Protein AF-A0A5C4LKJ5-F1 (afdb_monomer)

Radius of gyration: 19.49 Å; Cα contacts (8 Å, |Δi|>4): 123; chains: 1; bounding box: 43×29×54 Å

Foldseek 3Di:
DDDQADDPVQGAQCDDLQFGDDPRHGDPPHGDFDCNHRNPDDDPVVRVVRVVSRVVVVVVCVVVDDDDPDDPVVVQVVCCVPPNHDQDPQLVVQQLVQQCVCCVVVVGNGHHDPDPVVSVVSSPDDD

Solvent-accessible surface area (backbone atoms only — not comparable to full-atom values): 7403 Å² total; per-residue (Å²): 130,85,78,79,48,64,32,79,89,72,58,20,42,29,56,60,80,26,36,24,30,52,97,91,38,72,43,86,96,41,71,35,44,42,41,48,45,70,18,97,67,81,51,73,69,54,34,50,55,42,38,52,50,26,49,52,47,52,58,63,48,53,80,74,51,76,82,81,92,74,58,69,64,64,49,51,53,51,41,31,76,75,75,44,76,79,79,51,72,70,28,49,50,39,32,52,51,53,21,30,56,62,6,52,88,72,78,37,87,49,38,80,70,89,44,69,69,59,40,53,47,44,34,64,57,80,131

Organism: NCBI:txid2583531

Sequence (127 aa):
MAEVPYDAEAGVHANVGGRVQSEGRPVPRLYACGWSKRGPRGTIGTNRACGVETAAAVLADLATLPAPSGDAEALLNRLALTRGQPLDYAAWRRIDAAERSRGQAAGKPREKFVKIGEMLAAAREAA

Secondary structure (DSSP, 8-state):
-PPPPEETTTTEE-EETTEEEETTEEEEEEE--HHHHH-S-S-HHHHHHHHHHHHHHHHHHHTTSPPP---HHHHHHHHHHHH-PPP-HHHHHHHHHHHHHHHHTTT-S-----SHHHHHHHTT---

Mean predicted aligned error: 4.6 Å

pLDDT: mean 93.76, std 7.66, range [47.34, 98.38]

Structure (mmCIF, N/CA/C/O backbone):
data_AF-A0A5C4LKJ5-F1
#
_entry.id   AF-A0A5C4LKJ5-F1
#
loop_
_atom_site.group_PDB
_atom_site.id
_atom_site.type_symbol
_atom_site.label_atom_id
_atom_site.label_alt_id
_atom_site.label_comp_id
_atom_site.label_asym_id
_atom_site.label_entity_id
_atom_site.label_seq_id
_atom_site.pdbx_PDB_ins_code
_atom_site.Cartn_x
_atom_site.Cartn_y
_atom_site.Cartn_z
_atom_site.occupancy
_atom_site.B_iso_or_equiv
_atom_site.auth_seq_id
_atom_site.auth_comp_id
_atom_site.auth_asym_id
_atom_site.auth_atom_id
_atom_site.pdbx_PDB_model_num
ATOM 1 N N . MET A 1 1 ? -2.984 -20.609 -10.340 1.00 47.34 1 MET A N 1
ATOM 2 C CA . MET A 1 1 ? -2.495 -19.219 -10.463 1.00 47.34 1 MET A CA 1
ATOM 3 C C . MET A 1 1 ? -0.989 -19.293 -10.317 1.00 47.34 1 MET A C 1
ATOM 5 O O . MET A 1 1 ? -0.560 -19.955 -9.381 1.00 47.34 1 MET A O 1
ATOM 9 N N . ALA A 1 2 ? -0.213 -18.751 -11.257 1.00 67.94 2 ALA A N 1
ATOM 10 C CA . ALA A 1 2 ? 1.242 -18.729 -11.115 1.00 67.94 2 ALA A CA 1
ATOM 11 C C . ALA A 1 2 ? 1.626 -17.866 -9.902 1.00 67.94 2 ALA A C 1
ATOM 13 O O . ALA A 1 2 ? 0.945 -16.880 -9.609 1.00 67.94 2 ALA A O 1
ATOM 14 N N . GLU A 1 3 ? 2.664 -18.272 -9.179 1.00 85.56 3 GLU A N 1
ATOM 15 C CA . GLU A 1 3 ? 3.193 -17.523 -8.041 1.00 85.56 3 GLU A CA 1
ATOM 16 C C . GLU A 1 3 ? 3.785 -16.185 -8.507 1.00 85.56 3 GLU A C 1
ATOM 18 O O . GLU A 1 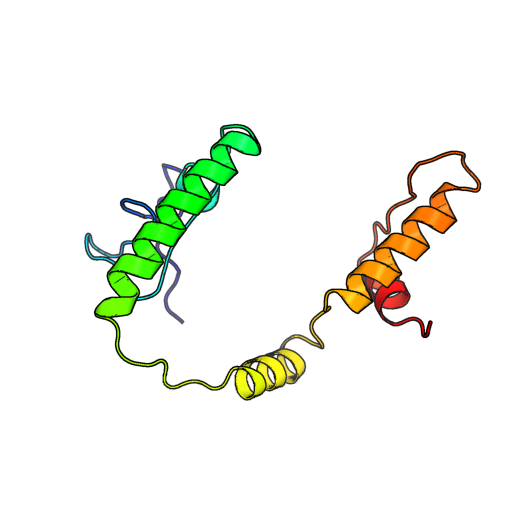3 ? 4.301 -16.074 -9.621 1.00 85.56 3 GLU A O 1
ATOM 23 N N . VAL A 1 4 ? 3.687 -15.148 -7.670 1.00 94.75 4 VAL A N 1
ATOM 24 C CA . VAL A 1 4 ? 4.331 -13.859 -7.953 1.00 94.75 4 VAL A CA 1
ATOM 25 C C . VAL A 1 4 ? 5.842 -14.041 -7.787 1.00 94.75 4 VAL A C 1
ATOM 27 O O . VAL A 1 4 ? 6.258 -14.414 -6.690 1.00 94.75 4 VAL A O 1
ATOM 30 N N . PRO A 1 5 ? 6.670 -13.753 -8.811 1.00 96.25 5 PRO A N 1
ATOM 31 C CA . PRO A 1 5 ? 8.112 -13.946 -8.721 1.00 96.25 5 PRO A CA 1
ATOM 32 C C . PRO A 1 5 ? 8.733 -13.279 -7.490 1.00 96.25 5 PRO A C 1
ATOM 34 O O . PRO A 1 5 ? 8.496 -12.099 -7.202 1.00 96.25 5 PRO A O 1
ATOM 37 N N . TYR A 1 6 ? 9.542 -14.042 -6.762 1.00 96.06 6 TYR A N 1
ATOM 38 C CA . TYR A 1 6 ? 10.114 -13.638 -5.485 1.00 96.06 6 TYR A CA 1
ATOM 39 C C . TYR A 1 6 ? 11.599 -13.983 -5.431 1.00 96.06 6 TYR A C 1
ATOM 41 O O . TYR A 1 6 ? 11.999 -15.099 -5.755 1.00 96.06 6 TYR A O 1
ATOM 49 N N . ASP A 1 7 ? 12.406 -13.010 -5.026 1.00 95.75 7 ASP A N 1
ATOM 50 C CA . ASP A 1 7 ? 13.816 -13.191 -4.715 1.00 95.75 7 ASP A CA 1
ATOM 51 C C . ASP A 1 7 ? 13.925 -13.499 -3.218 1.00 95.75 7 ASP A C 1
ATOM 53 O O . ASP A 1 7 ? 13.800 -12.613 -2.365 1.00 95.75 7 ASP A O 1
ATOM 57 N N . ALA A 1 8 ? 14.094 -14.783 -2.902 1.00 95.38 8 ALA A N 1
ATOM 58 C CA . ALA A 1 8 ? 14.142 -15.258 -1.525 1.00 95.38 8 ALA A CA 1
ATOM 59 C C . ALA A 1 8 ? 15.398 -14.798 -0.774 1.00 95.38 8 ALA A C 1
ATOM 61 O O . ALA A 1 8 ? 15.337 -14.628 0.443 1.00 95.38 8 ALA A O 1
ATOM 62 N N . GLU A 1 9 ? 16.507 -14.572 -1.481 1.00 95.75 9 GLU A N 1
ATOM 63 C CA . GLU A 1 9 ? 17.757 -14.101 -0.884 1.00 95.75 9 GLU A CA 1
ATOM 64 C C . GLU A 1 9 ? 17.642 -12.623 -0.497 1.00 95.75 9 GLU A C 1
ATOM 66 O O . GLU A 1 9 ? 17.972 -12.234 0.624 1.00 95.75 9 GLU A O 1
ATOM 71 N N . ALA A 1 10 ? 17.100 -11.800 -1.397 1.00 94.44 10 ALA A N 1
ATOM 72 C CA . ALA A 1 10 ? 16.905 -10.376 -1.147 1.00 94.44 10 ALA A CA 1
ATOM 73 C C . AL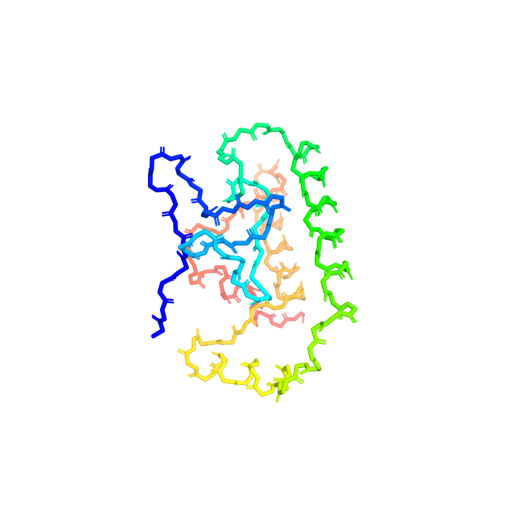A A 1 10 ? 15.654 -10.061 -0.300 1.00 94.44 10 ALA A C 1
ATOM 75 O O . ALA A 1 10 ? 15.544 -8.963 0.256 1.00 94.44 10 ALA A O 1
ATOM 76 N N . GLY A 1 11 ? 14.707 -10.997 -0.188 1.00 97.00 11 GLY A N 1
ATOM 77 C CA . GLY A 1 11 ? 13.468 -10.828 0.575 1.00 97.00 11 GLY A CA 1
ATOM 78 C C . GLY A 1 11 ? 12.483 -9.845 -0.069 1.00 97.00 11 GLY A C 1
ATOM 79 O O . GLY A 1 11 ? 11.827 -9.069 0.632 1.00 97.00 11 GLY A O 1
ATOM 80 N N . VAL A 1 12 ? 12.425 -9.821 -1.404 1.00 97.69 12 VAL A N 1
ATOM 81 C CA . VAL A 1 12 ? 11.625 -8.873 -2.202 1.00 97.69 12 VAL A CA 1
ATOM 82 C C . VAL A 1 12 ? 10.971 -9.567 -3.391 1.00 97.69 12 VAL A C 1
ATOM 84 O O . VAL A 1 12 ? 11.424 -10.618 -3.836 1.00 97.69 12 VAL A O 1
ATOM 87 N N . HIS A 1 13 ? 9.931 -8.965 -3.974 1.00 97.56 13 HIS A N 1
ATOM 88 C CA . HIS A 1 13 ? 9.482 -9.417 -5.293 1.00 97.56 13 HIS A CA 1
ATOM 89 C C . HIS A 1 13 ? 10.557 -9.100 -6.329 1.00 97.56 13 HIS A C 1
ATOM 91 O O . HIS A 1 13 ? 11.034 -7.962 -6.399 1.00 97.56 13 HIS A O 1
ATOM 97 N N . ALA A 1 14 ? 10.928 -10.100 -7.131 1.00 97.25 14 ALA A N 1
ATOM 98 C CA . ALA A 1 14 ? 11.958 -9.958 -8.152 1.00 97.25 14 ALA A CA 1
ATOM 99 C C . ALA A 1 14 ? 11.533 -8.852 -9.124 1.00 97.25 14 ALA A C 1
ATOM 101 O O . ALA A 1 14 ? 10.481 -8.953 -9.753 1.00 97.25 14 ALA A O 1
ATOM 102 N N . ASN A 1 15 ? 12.289 -7.754 -9.200 1.00 97.81 15 ASN A N 1
ATOM 103 C CA . ASN A 1 15 ? 11.877 -6.578 -9.961 1.00 97.81 15 ASN A CA 1
ATOM 104 C C . ASN A 1 15 ? 13.065 -5.766 -10.495 1.00 97.81 15 ASN A C 1
ATOM 106 O O . ASN A 1 15 ? 14.148 -5.778 -9.918 1.00 97.81 15 ASN A O 1
ATOM 110 N N . VAL A 1 16 ? 12.826 -5.002 -11.563 1.00 97.56 16 VAL A N 1
ATOM 111 C CA . VAL A 1 16 ? 13.753 -3.984 -12.089 1.00 97.56 16 VAL A CA 1
ATOM 112 C C . VAL A 1 16 ? 12.988 -2.677 -12.249 1.00 97.56 16 VAL A C 1
ATOM 114 O O . VAL A 1 16 ? 11.982 -2.620 -12.957 1.00 97.56 16 VAL A O 1
ATOM 117 N N . GLY A 1 17 ? 13.426 -1.621 -11.557 1.00 96.00 17 GLY A N 1
ATOM 118 C CA . GLY A 1 17 ? 12.735 -0.324 -11.577 1.00 96.00 17 GLY A CA 1
ATOM 119 C C . GLY A 1 17 ? 11.277 -0.398 -11.098 1.00 96.00 17 GLY A C 1
ATOM 120 O O . GLY A 1 17 ? 10.461 0.434 -11.475 1.00 96.00 17 GLY A O 1
ATOM 121 N N . GLY A 1 18 ? 10.925 -1.409 -10.293 1.00 97.62 18 GLY A N 1
ATOM 122 C CA . GLY A 1 18 ? 9.558 -1.654 -9.830 1.00 97.62 18 GLY A CA 1
ATOM 123 C C . GLY A 1 18 ? 8.708 -2.527 -10.757 1.00 97.62 18 GLY A C 1
ATOM 124 O 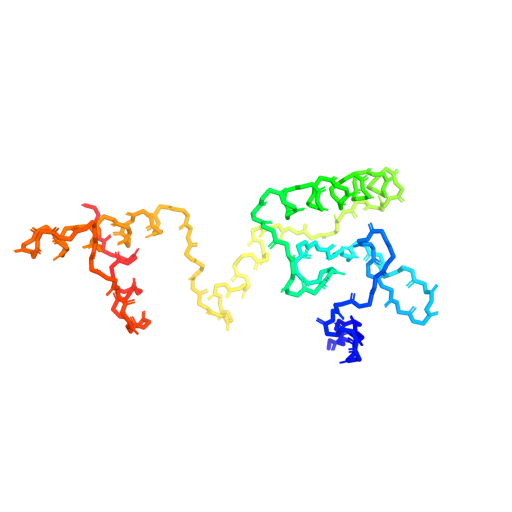O . GLY A 1 18 ? 7.627 -2.921 -10.342 1.00 97.62 18 GLY A O 1
ATOM 125 N N . ARG A 1 19 ? 9.171 -2.890 -11.962 1.00 98.00 19 ARG A N 1
ATOM 126 C CA . ARG A 1 19 ? 8.505 -3.889 -12.821 1.00 98.00 19 ARG A CA 1
ATOM 127 C C . ARG A 1 19 ? 8.873 -5.286 -12.347 1.00 98.00 19 ARG A C 1
ATOM 129 O O . ARG A 1 19 ? 10.064 -5.601 -12.328 1.00 98.00 19 ARG A O 1
ATOM 136 N N . VAL A 1 20 ? 7.892 -6.102 -11.966 1.00 98.12 20 VAL A N 1
ATOM 137 C CA . VAL A 1 20 ? 8.152 -7.480 -11.521 1.00 98.12 20 VAL A CA 1
ATOM 138 C C . VAL A 1 20 ? 8.698 -8.299 -12.688 1.00 98.12 20 VAL A C 1
ATOM 140 O O . VAL A 1 20 ? 8.263 -8.128 -13.822 1.00 98.12 20 VAL A O 1
ATOM 143 N N . GLN A 1 21 ? 9.676 -9.157 -12.418 1.00 96.69 21 GLN A N 1
ATOM 144 C CA . GLN A 1 21 ? 10.417 -9.936 -13.405 1.00 96.69 21 GLN A CA 1
ATOM 145 C C . GLN A 1 21 ? 10.169 -11.427 -13.200 1.00 96.69 21 GLN A C 1
ATOM 147 O O . GLN A 1 21 ? 10.185 -11.906 -12.072 1.00 96.69 21 GLN A O 1
ATOM 152 N N . SER A 1 22 ? 10.020 -12.169 -14.289 1.00 95.38 22 SER A N 1
ATOM 153 C CA . SER A 1 22 ? 10.070 -13.629 -14.312 1.00 95.38 22 SER A CA 1
ATOM 154 C C . SER A 1 22 ? 11.054 -14.039 -15.401 1.00 95.38 22 SER A C 1
ATOM 156 O O . SER A 1 22 ? 10.965 -13.534 -16.518 1.00 95.38 22 SER A O 1
ATOM 158 N N . GLU A 1 23 ? 12.039 -14.876 -15.062 1.00 91.75 23 GLU A N 1
ATOM 159 C CA . GLU A 1 23 ? 13.055 -15.360 -16.015 1.00 91.75 23 GLU A CA 1
ATOM 160 C C . GLU A 1 23 ? 13.750 -14.223 -16.801 1.00 91.75 23 GLU A C 1
ATOM 162 O O . GLU A 1 23 ? 13.988 -14.308 -18.004 1.00 91.75 23 GLU A O 1
ATOM 167 N N . GLY A 1 24 ? 14.040 -13.108 -16.118 1.00 91.06 24 GLY A N 1
ATOM 168 C CA . GLY A 1 24 ? 14.697 -11.936 -16.711 1.00 91.06 24 GLY A CA 1
ATOM 169 C C . GLY A 1 24 ? 13.817 -11.091 -17.641 1.00 91.06 24 GLY A C 1
ATOM 170 O O . GLY A 1 24 ? 14.340 -10.215 -18.331 1.00 91.06 24 GLY A O 1
ATOM 171 N N . ARG A 1 25 ? 12.500 -11.335 -17.684 1.00 94.81 25 ARG A N 1
ATOM 172 C CA . ARG A 1 25 ? 11.536 -10.537 -18.454 1.00 94.81 25 ARG A CA 1
ATOM 173 C C . ARG A 1 25 ? 10.475 -9.899 -17.555 1.00 94.81 25 ARG A C 1
ATOM 175 O O . ARG A 1 25 ? 9.997 -10.555 -16.627 1.00 94.81 25 ARG A O 1
ATOM 182 N N . PRO A 1 26 ? 10.038 -8.656 -17.840 1.00 94.62 26 PRO A N 1
ATOM 183 C CA . PRO A 1 26 ? 8.936 -8.045 -17.111 1.00 94.62 26 PRO A CA 1
ATOM 184 C C . PRO A 1 26 ? 7.658 -8.880 -17.229 1.00 94.62 26 PRO A C 1
ATOM 186 O O . PRO A 1 26 ? 7.244 -9.232 -18.333 1.00 94.62 26 PRO A O 1
ATOM 189 N N . VAL A 1 27 ? 7.002 -9.141 -16.101 1.00 95.00 27 VAL A N 1
ATOM 190 C CA . VAL A 1 27 ? 5.632 -9.654 -16.065 1.00 95.00 27 VAL A CA 1
ATOM 191 C C . VAL A 1 27 ? 4.698 -8.478 -16.375 1.00 95.00 27 VAL A C 1
ATOM 193 O O . VAL A 1 27 ? 4.642 -7.529 -15.585 1.00 95.00 27 VAL A O 1
ATOM 196 N N . PRO A 1 28 ? 3.965 -8.486 -17.505 1.00 92.81 28 PRO A N 1
ATOM 197 C CA . PRO A 1 28 ? 3.133 -7.350 -17.885 1.00 92.81 28 PRO A CA 1
ATOM 198 C C . PRO A 1 28 ? 2.104 -7.012 -16.802 1.00 92.81 28 PRO A C 1
ATOM 200 O O . PRO A 1 28 ? 1.451 -7.904 -16.262 1.00 92.81 28 PRO A O 1
ATOM 203 N N . ARG A 1 29 ? 1.916 -5.713 -16.534 1.00 93.31 29 ARG A N 1
ATOM 204 C CA . ARG A 1 29 ? 0.952 -5.163 -15.557 1.00 93.31 29 ARG A CA 1
ATOM 205 C C . ARG A 1 29 ? 1.246 -5.465 -14.081 1.00 93.31 29 ARG A C 1
ATOM 207 O O . ARG A 1 29 ? 0.406 -5.149 -13.240 1.00 93.31 29 ARG A O 1
ATOM 214 N N . LEU A 1 30 ? 2.400 -6.045 -13.749 1.00 95.94 30 LEU A N 1
ATOM 215 C CA . LEU A 1 30 ? 2.750 -6.395 -12.375 1.00 95.94 30 LEU A CA 1
ATOM 216 C C . LEU A 1 30 ? 3.939 -5.570 -11.874 1.00 95.94 30 LEU A C 1
ATOM 218 O O . LEU A 1 30 ? 5.026 -5.585 -12.453 1.00 95.94 30 LEU A O 1
ATOM 222 N N . TYR A 1 31 ? 3.725 -4.857 -10.770 1.00 97.94 31 TYR A N 1
ATOM 223 C CA . TYR A 1 31 ? 4.684 -3.904 -10.219 1.00 97.94 31 TYR A CA 1
ATOM 224 C C . TYR A 1 31 ? 4.821 -4.070 -8.706 1.00 97.94 31 TYR A C 1
ATOM 226 O O . TYR A 1 31 ? 3.875 -4.470 -8.029 1.00 97.94 31 TYR A O 1
ATOM 234 N N . ALA A 1 32 ? 5.987 -3.716 -8.171 1.00 98.19 32 ALA A N 1
ATOM 235 C CA . ALA A 1 32 ? 6.280 -3.692 -6.744 1.00 98.19 32 ALA A CA 1
ATOM 236 C C . ALA A 1 32 ? 6.763 -2.298 -6.327 1.00 98.19 32 ALA A C 1
ATOM 238 O O . ALA A 1 32 ? 7.547 -1.666 -7.033 1.00 98.19 32 ALA A O 1
ATOM 239 N N . CYS A 1 33 ? 6.347 -1.833 -5.147 1.00 98.25 33 CYS A N 1
ATOM 240 C CA . CYS A 1 33 ? 6.830 -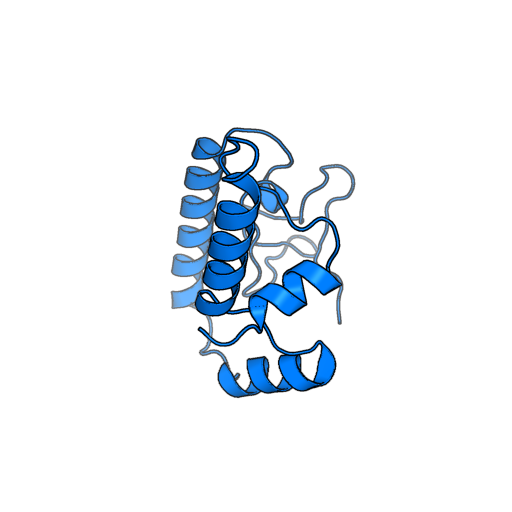0.593 -4.538 1.00 98.25 33 CYS A CA 1
ATOM 241 C C . CYS A 1 33 ? 7.111 -0.777 -3.035 1.00 98.25 33 CYS A C 1
ATOM 243 O O . CYS A 1 33 ? 6.890 -1.844 -2.457 1.00 98.25 33 CYS A O 1
ATOM 245 N N . GLY A 1 34 ? 7.642 0.262 -2.385 1.00 97.69 34 GLY A N 1
ATOM 246 C CA . GLY A 1 34 ? 7.943 0.239 -0.951 1.00 97.69 34 GLY A CA 1
ATOM 247 C C . GLY A 1 34 ? 8.936 -0.860 -0.561 1.00 97.69 34 GLY A C 1
ATOM 248 O O . GLY A 1 34 ? 9.915 -1.106 -1.270 1.00 97.69 34 GLY A O 1
ATOM 249 N N . TRP A 1 35 ? 8.690 -1.507 0.578 1.00 97.81 35 TRP A N 1
ATOM 250 C CA . TRP A 1 35 ? 9.542 -2.589 1.084 1.00 97.81 35 TRP A CA 1
ATOM 251 C C . TRP A 1 35 ? 9.436 -3.876 0.271 1.00 97.81 35 TRP A C 1
ATOM 253 O O . TRP A 1 35 ? 10.413 -4.603 0.173 1.00 97.81 35 TRP A O 1
ATOM 263 N N . SER A 1 36 ? 8.307 -4.116 -0.394 1.00 97.12 36 SER A N 1
ATOM 264 C CA . SER A 1 36 ? 8.164 -5.249 -1.311 1.00 97.12 36 SER A CA 1
ATOM 265 C C . SER A 1 36 ? 9.103 -5.146 -2.527 1.00 97.12 36 SER A C 1
ATOM 267 O O . SER A 1 36 ? 9.519 -6.165 -3.068 1.00 97.12 36 SER A O 1
ATOM 269 N N . LYS A 1 37 ? 9.490 -3.919 -2.915 1.00 97.81 37 LYS A N 1
ATOM 270 C CA . LYS A 1 37 ? 10.476 -3.637 -3.975 1.00 97.81 37 LYS A CA 1
ATOM 271 C C . LYS A 1 37 ? 11.930 -3.645 -3.485 1.00 97.81 37 LYS A C 1
ATOM 273 O O . LYS A 1 37 ? 12.812 -4.057 -4.229 1.00 97.81 37 LYS A O 1
ATOM 278 N N . ARG A 1 38 ? 12.195 -3.086 -2.294 1.00 97.06 38 ARG A N 1
ATOM 279 C CA . ARG A 1 38 ? 13.552 -2.683 -1.843 1.00 97.06 38 ARG A CA 1
ATOM 280 C C . ARG A 1 38 ? 14.001 -3.303 -0.513 1.00 97.06 38 ARG A C 1
ATOM 282 O O . ARG A 1 38 ? 15.053 -2.932 0.006 1.00 97.06 38 ARG A O 1
ATOM 289 N N . GLY A 1 39 ? 13.187 -4.174 0.068 1.00 96.81 39 GLY A N 1
ATOM 290 C CA . GLY A 1 39 ? 13.394 -4.751 1.391 1.00 96.81 39 GLY A CA 1
ATOM 291 C C . GLY A 1 39 ? 12.978 -3.806 2.528 1.00 96.81 39 GLY A C 1
ATOM 292 O O . GLY A 1 39 ? 12.642 -2.639 2.289 1.00 96.81 39 GLY A O 1
ATOM 293 N N . PRO A 1 40 ? 12.995 -4.290 3.784 1.00 96.56 40 PRO A N 1
ATOM 294 C CA . PRO A 1 40 ? 12.454 -3.596 4.955 1.00 96.56 40 PRO A CA 1
ATOM 295 C C . PRO A 1 40 ? 13.395 -2.499 5.482 1.00 96.56 40 PRO A C 1
ATOM 297 O O . PRO A 1 40 ? 13.842 -2.525 6.627 1.00 96.56 40 PRO A O 1
ATOM 300 N N . ARG A 1 41 ? 13.755 -1.536 4.627 1.00 94.56 41 ARG A N 1
ATOM 301 C CA . ARG A 1 41 ? 14.681 -0.439 4.944 1.00 94.56 41 ARG A CA 1
ATOM 302 C C . ARG A 1 41 ? 14.136 0.913 4.477 1.00 94.56 41 ARG A C 1
ATOM 304 O O . ARG A 1 41 ? 13.395 1.016 3.497 1.00 94.56 41 ARG A O 1
ATOM 311 N N . GLY A 1 42 ? 14.563 1.977 5.155 1.00 93.44 42 GLY A N 1
ATOM 312 C CA . GLY A 1 42 ? 14.175 3.359 4.858 1.00 93.44 42 GLY A CA 1
ATOM 313 C C . GLY A 1 42 ? 12.920 3.829 5.597 1.00 93.44 42 GLY A C 1
ATOM 314 O O . GLY A 1 42 ? 12.210 3.047 6.225 1.00 93.44 42 GLY A O 1
ATOM 315 N N . THR A 1 43 ? 12.670 5.136 5.530 1.00 96.69 43 THR A N 1
ATOM 316 C CA . THR A 1 43 ? 11.565 5.798 6.237 1.00 96.69 43 THR A CA 1
ATOM 317 C C . THR A 1 43 ? 10.314 5.890 5.361 1.00 96.69 43 THR A C 1
ATOM 319 O O . THR A 1 43 ? 10.329 5.560 4.171 1.00 96.69 43 THR A O 1
ATOM 322 N N . ILE A 1 44 ? 9.224 6.416 5.929 1.00 96.00 44 ILE A N 1
ATOM 323 C CA . ILE A 1 44 ? 8.002 6.756 5.184 1.00 96.00 44 ILE A CA 1
ATOM 324 C C . ILE A 1 44 ? 8.329 7.646 3.969 1.00 96.00 44 ILE A C 1
ATOM 326 O O . ILE A 1 44 ? 7.833 7.398 2.870 1.00 96.00 44 ILE A O 1
ATOM 330 N N . GLY A 1 45 ? 9.220 8.631 4.131 1.00 96.12 45 GLY A N 1
ATOM 331 C CA . GLY A 1 45 ? 9.648 9.515 3.042 1.00 96.12 45 GLY A CA 1
ATOM 332 C C . GLY A 1 45 ? 10.386 8.773 1.924 1.00 96.12 45 GLY A C 1
ATOM 333 O O . GLY A 1 45 ? 10.110 8.995 0.745 1.00 96.12 45 GLY A O 1
ATOM 334 N N . THR A 1 46 ? 11.258 7.824 2.277 1.00 95.38 46 THR A N 1
ATOM 335 C CA . THR A 1 46 ? 11.944 6.973 1.293 1.00 95.38 46 THR A CA 1
ATOM 336 C C . THR A 1 46 ? 10.950 6.111 0.507 1.00 95.38 46 THR A C 1
ATOM 338 O O . THR A 1 46 ? 11.087 5.943 -0.705 1.00 95.38 46 THR A O 1
ATOM 341 N N . ASN A 1 47 ? 9.910 5.599 1.173 1.00 96.44 47 ASN A N 1
ATOM 342 C CA . ASN A 1 47 ? 8.860 4.823 0.514 1.00 96.44 47 ASN A CA 1
ATOM 343 C C . ASN A 1 47 ? 7.989 5.677 -0.414 1.00 96.44 47 ASN A C 1
ATOM 345 O O . ASN A 1 47 ? 7.594 5.184 -1.469 1.00 96.44 47 ASN A O 1
ATOM 349 N N . ARG A 1 48 ? 7.762 6.958 -0.096 1.00 97.06 48 ARG A N 1
ATOM 350 C CA . ARG A 1 48 ? 7.084 7.891 -1.009 1.00 97.06 48 ARG A CA 1
ATOM 351 C C . ARG A 1 48 ? 7.843 8.038 -2.330 1.00 97.06 48 ARG A C 1
ATOM 353 O O . ARG A 1 48 ? 7.238 7.871 -3.382 1.00 97.06 48 ARG A O 1
ATOM 360 N N . ALA A 1 49 ? 9.151 8.295 -2.284 1.00 97.50 49 ALA A N 1
ATOM 361 C CA . ALA A 1 49 ? 9.973 8.424 -3.494 1.00 97.50 49 ALA A CA 1
ATOM 362 C C . ALA A 1 49 ? 9.973 7.133 -4.340 1.00 97.50 49 ALA A C 1
ATOM 364 O O . ALA A 1 49 ? 9.753 7.178 -5.547 1.00 97.50 49 ALA A O 1
ATOM 365 N N . CYS A 1 50 ? 10.115 5.975 -3.687 1.00 98.00 50 CYS A N 1
ATOM 366 C CA . CYS A 1 50 ? 10.001 4.655 -4.318 1.00 98.00 50 CYS A CA 1
ATOM 367 C C . CYS A 1 50 ? 8.634 4.433 -5.004 1.00 98.00 50 CYS A C 1
ATOM 369 O O . CYS A 1 50 ? 8.555 3.886 -6.108 1.00 98.00 50 CYS A O 1
ATOM 371 N N . GLY A 1 51 ? 7.548 4.865 -4.355 1.00 98.12 51 GLY A N 1
ATOM 372 C CA . GLY A 1 51 ? 6.199 4.812 -4.916 1.00 98.12 51 GLY A CA 1
ATOM 373 C C . GLY A 1 51 ? 6.055 5.672 -6.171 1.00 98.12 51 GLY A C 1
ATOM 374 O O . GLY A 1 51 ? 5.506 5.198 -7.160 1.00 98.12 51 GLY A O 1
ATOM 375 N N . VAL A 1 52 ? 6.606 6.891 -6.162 1.00 98.38 52 VAL A N 1
ATOM 376 C CA . VAL A 1 52 ? 6.601 7.796 -7.327 1.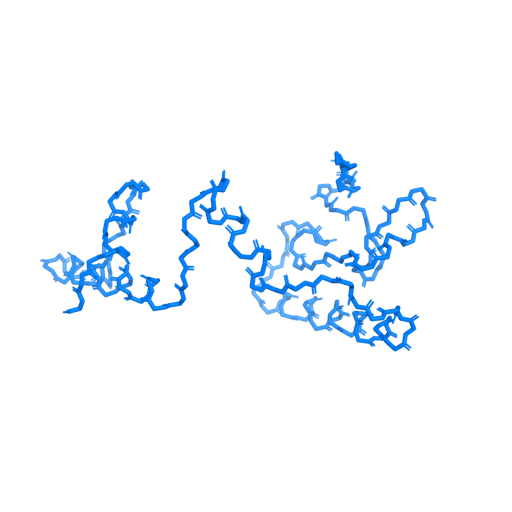00 98.38 52 VAL A CA 1
ATOM 377 C C . VAL A 1 52 ? 7.344 7.182 -8.516 1.00 98.38 52 VAL A C 1
ATOM 379 O O . VAL A 1 52 ? 6.821 7.191 -9.625 1.00 98.38 52 VAL A O 1
ATOM 382 N N . GLU A 1 53 ? 8.519 6.593 -8.293 1.00 98.19 53 GLU A N 1
ATOM 383 C CA . GLU A 1 53 ? 9.285 5.906 -9.343 1.00 98.19 53 GLU A CA 1
ATOM 384 C C . GLU A 1 53 ? 8.491 4.741 -9.961 1.00 98.19 53 GLU A C 1
ATOM 386 O O . GLU A 1 53 ? 8.420 4.596 -11.180 1.00 98.19 53 GLU A O 1
ATOM 391 N N . THR A 1 54 ? 7.836 3.936 -9.119 1.00 98.31 54 THR A N 1
ATOM 392 C CA . THR A 1 54 ? 7.016 2.806 -9.583 1.00 98.31 54 THR A CA 1
ATOM 393 C C . THR A 1 54 ? 5.790 3.294 -10.357 1.00 98.31 54 THR A C 1
ATOM 395 O O . THR A 1 54 ? 5.458 2.73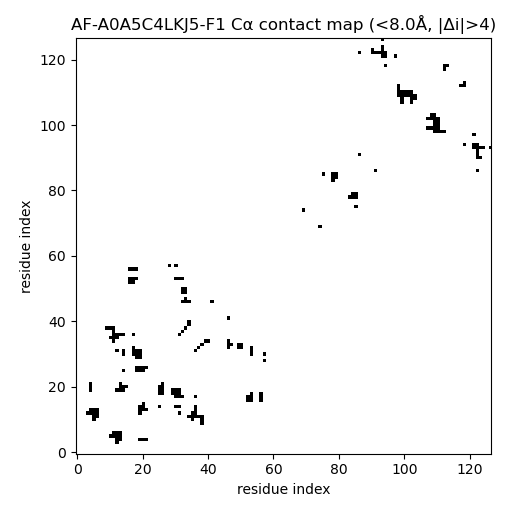5 -11.397 1.00 98.31 54 THR A O 1
ATOM 398 N N . ALA A 1 55 ? 5.139 4.368 -9.901 1.00 98.19 55 ALA A N 1
ATOM 399 C CA . ALA A 1 55 ? 4.021 4.978 -10.616 1.00 98.19 55 ALA A CA 1
ATOM 400 C C . ALA A 1 55 ? 4.448 5.520 -11.990 1.00 98.19 55 ALA A C 1
ATOM 402 O O . ALA A 1 55 ? 3.722 5.344 -12.965 1.00 98.19 55 ALA A O 1
ATOM 403 N N . ALA A 1 56 ? 5.640 6.116 -12.096 1.00 98.00 56 ALA A N 1
ATOM 404 C CA . ALA A 1 56 ? 6.188 6.549 -13.379 1.00 98.00 56 ALA A CA 1
ATOM 405 C C . ALA A 1 56 ? 6.407 5.364 -14.338 1.00 98.00 56 ALA A C 1
ATOM 407 O O . ALA A 1 56 ? 6.076 5.469 -15.517 1.00 98.00 56 ALA A O 1
ATOM 408 N N . ALA A 1 57 ? 6.890 4.220 -13.837 1.00 97.44 57 ALA A N 1
ATOM 409 C CA . ALA A 1 57 ? 7.014 2.996 -14.631 1.00 97.44 57 ALA A CA 1
ATOM 410 C C . ALA A 1 57 ? 5.650 2.475 -15.119 1.00 97.44 57 ALA A C 1
ATOM 412 O O . ALA A 1 57 ? 5.514 2.144 -16.295 1.00 97.44 57 ALA A O 1
ATOM 413 N N . VAL A 1 58 ? 4.633 2.465 -14.247 1.00 97.06 58 VAL A N 1
ATOM 414 C CA . VAL A 1 58 ? 3.254 2.093 -14.612 1.00 97.06 58 VAL A CA 1
ATOM 415 C C . VAL A 1 58 ? 2.722 2.995 -15.724 1.00 97.06 58 VAL A C 1
ATOM 417 O O . VAL A 1 58 ? 2.202 2.494 -16.716 1.00 97.06 58 VAL A O 1
ATOM 420 N N . LEU A 1 59 ? 2.858 4.316 -15.581 1.00 96.62 59 LEU A N 1
ATOM 421 C CA . LEU A 1 59 ? 2.363 5.283 -16.566 1.00 96.62 59 LEU A CA 1
ATOM 422 C C . LEU A 1 59 ? 3.083 5.160 -17.914 1.00 96.62 59 LEU A C 1
ATOM 424 O O . LEU A 1 59 ? 2.433 5.245 -18.954 1.00 96.62 59 LEU A O 1
ATOM 428 N N . ALA A 1 60 ? 4.398 4.927 -17.901 1.00 96.06 60 ALA A N 1
ATOM 429 C CA . ALA A 1 60 ? 5.178 4.709 -19.116 1.00 96.06 60 ALA A CA 1
ATOM 430 C C . ALA A 1 60 ? 4.720 3.451 -19.871 1.00 96.06 60 ALA A C 1
ATOM 432 O O . ALA A 1 60 ? 4.558 3.483 -21.089 1.00 96.06 60 ALA A O 1
ATOM 433 N N . ASP A 1 61 ? 4.461 2.360 -19.151 1.00 95.69 61 ASP A N 1
ATOM 434 C CA . ASP A 1 61 ? 4.022 1.104 -19.759 1.00 95.69 61 ASP A CA 1
ATOM 435 C C . ASP A 1 61 ? 2.564 1.174 -20.223 1.00 95.69 61 ASP A C 1
ATOM 437 O O . ASP A 1 61 ? 2.223 0.595 -21.254 1.00 95.69 61 ASP A O 1
ATOM 441 N N . LEU A 1 62 ? 1.702 1.898 -19.499 1.00 93.56 62 LEU A N 1
ATOM 442 C CA . LEU A 1 62 ? 0.271 2.006 -19.798 1.00 93.56 62 LEU A CA 1
ATOM 443 C C . LEU A 1 62 ? 0.008 2.519 -21.217 1.00 93.56 62 LEU A C 1
ATOM 445 O O . LEU A 1 62 ? -0.941 2.068 -21.848 1.00 93.56 62 LEU A O 1
ATOM 449 N N . ALA A 1 63 ? 0.880 3.384 -21.742 1.00 90.38 63 ALA A N 1
ATOM 450 C CA . ALA A 1 63 ? 0.809 3.868 -23.121 1.00 90.38 63 ALA A CA 1
ATOM 451 C C . ALA A 1 63 ? 0.942 2.752 -24.179 1.00 90.38 63 ALA A C 1
ATOM 453 O O . ALA A 1 63 ? 0.536 2.935 -25.323 1.00 90.38 63 ALA A O 1
ATOM 454 N N . THR A 1 64 ? 1.512 1.604 -23.807 1.00 91.12 64 THR A N 1
ATOM 455 C CA . THR A 1 64 ? 1.777 0.461 -24.699 1.00 91.12 64 THR A CA 1
ATOM 456 C C . THR A 1 64 ? 0.919 -0.764 -24.389 1.00 91.12 64 THR A C 1
ATOM 458 O O . THR A 1 64 ? 0.858 -1.702 -25.183 1.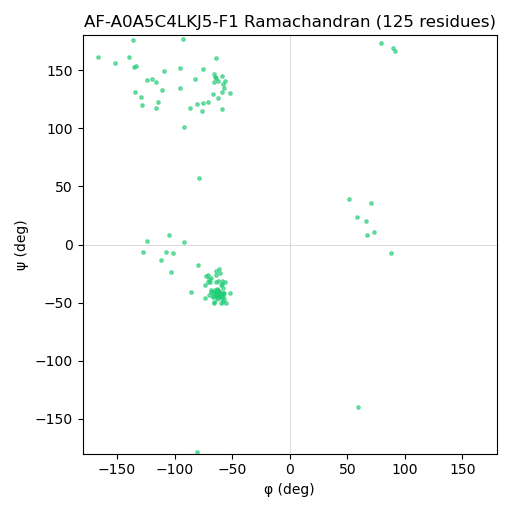00 91.12 64 THR A O 1
ATOM 461 N N . LEU A 1 65 ? 0.261 -0.782 -23.228 1.00 90.56 65 LEU A N 1
ATOM 462 C CA . LEU A 1 65 ? -0.523 -1.922 -22.777 1.00 90.56 65 LEU A CA 1
ATOM 463 C C . LEU A 1 65 ? -1.921 -1.897 -23.411 1.00 90.56 65 LEU A C 1
ATOM 465 O O . LEU A 1 65 ? -2.532 -0.835 -23.519 1.00 90.56 65 LEU A O 1
ATOM 469 N N . PRO A 1 66 ? -2.485 -3.064 -23.776 1.00 89.19 66 PRO A N 1
ATOM 470 C CA . PRO A 1 66 ? -3.850 -3.112 -24.277 1.00 89.19 66 PRO A CA 1
ATOM 471 C C . PRO A 1 66 ? -4.847 -2.667 -23.199 1.00 89.19 66 PRO A C 1
ATOM 473 O O . PRO A 1 66 ? -4.564 -2.734 -21.997 1.00 89.19 66 PRO A O 1
ATOM 476 N N . ALA A 1 67 ? -6.052 -2.272 -23.603 1.00 87.31 67 ALA A N 1
ATOM 477 C CA . ALA A 1 67 ? -7.117 -1.995 -22.645 1.00 87.31 67 ALA A CA 1
ATOM 478 C C . ALA A 1 67 ? -7.365 -3.227 -21.743 1.00 87.31 67 ALA A C 1
ATOM 480 O O . ALA A 1 67 ? -7.263 -4.367 -22.209 1.00 87.31 67 ALA A O 1
ATOM 481 N N . PRO A 1 68 ? -7.622 -3.042 -20.435 1.00 86.12 68 PRO A N 1
ATOM 482 C CA . PRO A 1 68 ? -8.033 -4.147 -19.580 1.00 86.12 68 PRO A CA 1
ATOM 483 C C . PRO A 1 68 ? -9.369 -4.722 -20.073 1.00 86.12 68 PRO A C 1
ATOM 485 O O . PRO A 1 68 ? -10.263 -3.982 -20.463 1.00 86.12 68 PRO A O 1
ATOM 488 N N . SER A 1 69 ? -9.508 -6.046 -20.034 1.00 84.50 69 SER A N 1
ATOM 489 C CA . SER A 1 69 ? -10.721 -6.760 -20.458 1.00 84.50 69 SER A CA 1
ATOM 490 C C . SER A 1 69 ? -11.721 -7.017 -19.322 1.00 84.50 69 SER A C 1
ATOM 492 O O . SER A 1 69 ? -12.725 -7.692 -19.532 1.00 84.50 69 SER A O 1
ATOM 494 N N . GLY A 1 70 ? -11.433 -6.541 -18.107 1.00 85.44 70 GLY A N 1
ATOM 495 C CA . GLY A 1 70 ? -12.210 -6.834 -16.903 1.00 85.44 70 GLY A CA 1
ATOM 496 C C . GLY A 1 70 ? -13.012 -5.642 -16.394 1.00 85.44 70 GLY A C 1
ATOM 497 O O . GLY A 1 70 ? -12.575 -4.500 -16.509 1.00 85.44 70 GLY A O 1
ATOM 498 N N . ASP A 1 71 ? -14.149 -5.943 -15.771 1.00 91.25 71 ASP A N 1
ATOM 499 C CA . ASP A 1 71 ? -14.981 -4.983 -15.052 1.00 91.25 71 ASP A CA 1
ATOM 500 C C . ASP A 1 71 ? -14.659 -4.985 -13.546 1.00 91.25 71 ASP A C 1
ATOM 502 O O . ASP A 1 71 ? -14.509 -6.041 -12.914 1.00 91.25 71 ASP A O 1
ATOM 506 N N . ALA A 1 72 ? -14.531 -3.786 -12.978 1.00 90.62 72 ALA A N 1
ATOM 507 C CA . ALA A 1 72 ? -14.190 -3.589 -11.577 1.00 90.62 72 ALA A CA 1
ATOM 508 C C . ALA A 1 72 ? -15.329 -4.037 -10.653 1.00 90.62 72 ALA A C 1
ATOM 510 O O . ALA A 1 72 ? -15.060 -4.678 -9.634 1.00 90.62 72 ALA A O 1
ATOM 511 N N . GLU A 1 73 ? -16.589 -3.777 -11.016 1.00 91.50 73 GLU A N 1
ATOM 512 C CA . GLU A 1 73 ? -17.736 -4.201 -10.206 1.00 91.50 73 GLU A CA 1
ATOM 513 C C . GLU A 1 73 ? -17.861 -5.723 -10.191 1.00 91.50 73 GLU A C 1
ATOM 515 O O . GLU A 1 73 ? -17.978 -6.330 -9.126 1.00 91.50 73 GLU A O 1
ATOM 520 N N . ALA A 1 74 ? -17.726 -6.373 -11.347 1.00 93.19 74 ALA A N 1
ATOM 521 C CA . ALA A 1 74 ? -17.697 -7.826 -11.447 1.00 93.19 74 ALA A CA 1
ATOM 522 C C . ALA A 1 74 ? -16.572 -8.454 -10.603 1.00 93.19 74 ALA A C 1
ATOM 524 O O . ALA A 1 74 ? -16.764 -9.518 -10.006 1.00 93.19 74 ALA A O 1
ATOM 525 N N . LEU A 1 75 ? -15.395 -7.817 -10.526 1.00 91.25 75 LEU A N 1
ATOM 526 C CA . LEU A 1 75 ? -14.314 -8.258 -9.641 1.00 91.25 75 LEU A CA 1
ATOM 527 C C . LEU A 1 75 ? -14.705 -8.126 -8.165 1.00 91.25 75 LEU A C 1
ATOM 529 O O . LEU A 1 75 ? -14.549 -9.093 -7.417 1.00 91.25 75 LEU A O 1
ATOM 533 N N . LEU A 1 76 ? -15.216 -6.966 -7.750 1.00 91.62 76 LEU A N 1
ATOM 534 C CA . LEU A 1 76 ? -15.624 -6.718 -6.365 1.00 91.62 76 LEU A CA 1
ATOM 535 C C . LEU A 1 76 ? -16.751 -7.661 -5.930 1.00 91.62 76 LEU A C 1
ATOM 537 O O . LEU A 1 76 ? -16.660 -8.253 -4.856 1.00 91.62 76 LEU A O 1
ATOM 541 N N . ASN A 1 77 ? -17.741 -7.901 -6.792 1.00 92.06 77 ASN A N 1
ATOM 542 C CA . ASN A 1 77 ? -18.824 -8.855 -6.551 1.00 92.06 77 ASN A CA 1
ATOM 543 C C . ASN A 1 77 ? -18.292 -10.283 -6.369 1.00 92.06 77 ASN A C 1
ATOM 545 O O . ASN A 1 77 ? -18.677 -10.990 -5.437 1.00 92.06 77 ASN A O 1
ATOM 549 N N . ARG A 1 78 ? -17.343 -10.710 -7.211 1.00 93.44 78 ARG A N 1
ATOM 550 C CA . ARG A 1 78 ? -16.706 -12.029 -7.075 1.00 93.44 78 ARG A CA 1
ATOM 551 C C . ARG A 1 78 ? -15.918 -12.152 -5.772 1.00 93.44 78 ARG A C 1
ATOM 553 O O . ARG A 1 78 ? -15.958 -13.201 -5.126 1.00 93.44 78 ARG A O 1
ATOM 560 N N . LEU A 1 79 ? -15.198 -11.103 -5.379 1.00 92.69 79 LEU A N 1
ATOM 561 C CA . LEU A 1 79 ? -14.468 -11.075 -4.111 1.00 92.69 79 LEU A CA 1
ATOM 562 C C . LEU A 1 79 ? -15.431 -11.128 -2.924 1.00 92.69 79 LEU A C 1
ATOM 564 O O . LEU A 1 79 ? -15.204 -11.917 -2.013 1.00 92.69 79 LEU A O 1
ATOM 568 N N . ALA A 1 80 ? -16.539 -10.391 -2.978 1.00 91.88 80 ALA A N 1
ATOM 569 C CA . ALA A 1 80 ? -17.565 -10.415 -1.944 1.00 91.88 80 ALA A CA 1
ATOM 570 C C . ALA A 1 80 ? -18.142 -11.822 -1.719 1.00 91.88 80 ALA A C 1
ATOM 572 O O . ALA A 1 80 ? -18.279 -12.257 -0.576 1.00 91.88 80 ALA A O 1
ATOM 573 N N . LEU A 1 81 ? -18.406 -12.561 -2.802 1.00 93.12 81 LEU A N 1
ATOM 574 C CA . LEU A 1 81 ? -18.933 -13.929 -2.746 1.00 93.12 81 LEU A CA 1
ATOM 575 C C . LEU A 1 81 ? -17.915 -14.961 -2.237 1.00 93.12 81 LEU A C 1
ATOM 577 O O . LEU A 1 81 ? -18.300 -15.942 -1.611 1.00 93.12 81 LEU A O 1
ATOM 581 N N . THR A 1 82 ? -16.622 -14.769 -2.515 1.00 93.69 82 THR A N 1
ATOM 582 C CA . THR A 1 82 ? -15.585 -15.788 -2.245 1.00 93.69 82 THR A CA 1
ATOM 583 C C . THR A 1 82 ? -14.728 -15.504 -1.015 1.00 93.69 82 THR A C 1
ATOM 585 O O . THR A 1 82 ? -14.137 -16.425 -0.453 1.00 93.69 82 THR A O 1
ATOM 588 N N . ARG A 1 83 ? -14.619 -14.239 -0.602 1.00 91.12 83 ARG A N 1
ATOM 589 C CA . ARG A 1 83 ? -13.744 -13.769 0.486 1.00 91.12 83 ARG A CA 1
ATOM 590 C C . ARG A 1 83 ? -14.486 -12.943 1.540 1.00 91.12 83 ARG A C 1
ATOM 592 O O . ARG A 1 83 ? -13.893 -12.622 2.566 1.00 91.12 83 ARG A O 1
ATOM 599 N N . GLY A 1 84 ? -15.762 -12.636 1.310 1.00 88.25 84 GLY A N 1
ATOM 600 C CA . GLY A 1 84 ? -16.560 -11.742 2.141 1.00 88.25 84 GLY A CA 1
ATOM 601 C C . GLY A 1 84 ? -16.502 -10.288 1.671 1.00 88.25 84 GLY A C 1
ATOM 602 O O . GLY A 1 84 ? -15.680 -9.910 0.837 1.00 88.25 84 GLY A O 1
ATOM 603 N N . GLN A 1 85 ? -17.408 -9.471 2.206 1.00 86.75 85 GLN A N 1
ATOM 604 C CA . GLN A 1 85 ? -17.559 -8.069 1.810 1.00 86.75 85 GLN A CA 1
ATOM 605 C C . GLN A 1 85 ? -16.286 -7.252 2.111 1.00 86.75 85 GLN A C 1
ATOM 607 O O . GLN A 1 85 ? -15.841 -7.249 3.266 1.00 86.75 85 GLN A O 1
ATOM 612 N N . PRO A 1 86 ? -15.709 -6.544 1.118 1.00 90.19 86 PRO A N 1
ATOM 613 C CA . PRO A 1 86 ? -14.604 -5.619 1.346 1.00 90.19 86 PRO A CA 1
ATOM 614 C C . PRO A 1 86 ? -14.987 -4.507 2.329 1.00 90.19 86 PRO A C 1
ATOM 616 O O . PRO A 1 86 ? -16.116 -4.019 2.320 1.00 90.19 86 PRO A O 1
ATOM 619 N N . LEU A 1 87 ? -14.033 -4.071 3.154 1.00 92.19 87 LEU A N 1
ATOM 620 C CA . LEU A 1 87 ? -14.198 -2.855 3.946 1.00 92.19 87 LEU A CA 1
ATOM 621 C C . LEU A 1 87 ? -13.768 -1.655 3.109 1.00 92.19 87 LEU A C 1
ATOM 623 O O . LEU A 1 87 ? -12.602 -1.541 2.731 1.00 92.19 87 LEU A O 1
ATOM 627 N N . ASP A 1 88 ? -14.709 -0.763 2.838 1.00 92.81 88 ASP A N 1
ATOM 628 C CA . ASP A 1 88 ? -14.419 0.511 2.202 1.00 92.81 88 ASP A CA 1
ATOM 629 C C . ASP A 1 88 ? -13.891 1.545 3.215 1.00 92.81 88 ASP A C 1
ATOM 631 O O . ASP A 1 88 ? -13.730 1.296 4.417 1.00 92.81 88 ASP A O 1
ATOM 635 N N . TYR A 1 89 ? -13.622 2.751 2.720 1.00 95.50 89 TYR A N 1
ATOM 636 C CA . TYR A 1 89 ? -13.142 3.840 3.561 1.00 95.50 89 TYR A CA 1
ATOM 637 C C . TYR A 1 89 ? -14.172 4.279 4.617 1.00 95.50 89 TYR A C 1
ATOM 639 O O . TY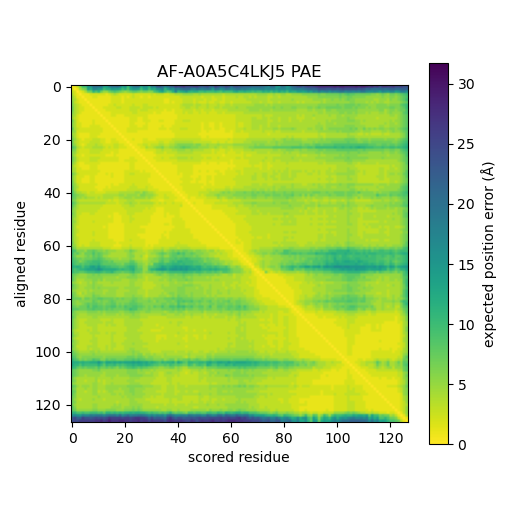R A 1 89 ? -13.793 4.677 5.719 1.00 95.50 89 TYR A O 1
ATOM 647 N N . ALA A 1 90 ? -15.474 4.197 4.326 1.00 95.88 90 ALA A N 1
ATOM 648 C CA . ALA A 1 90 ? -16.513 4.558 5.286 1.00 95.88 90 ALA A CA 1
ATOM 649 C C . ALA A 1 90 ? -16.566 3.565 6.459 1.00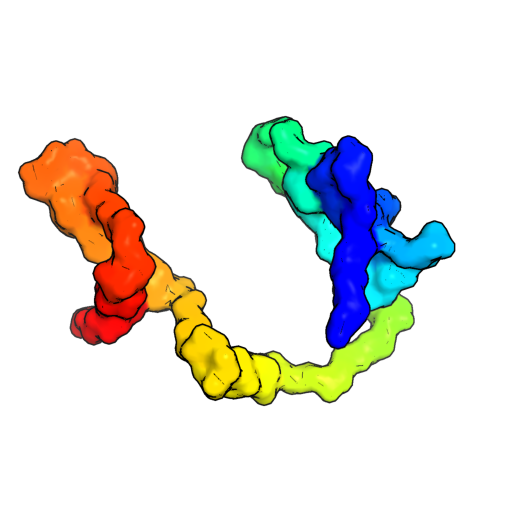 95.88 90 ALA A C 1
ATOM 651 O O . ALA A 1 90 ? -16.657 3.991 7.611 1.00 95.88 90 ALA A O 1
ATOM 652 N N . ALA A 1 91 ? -16.428 2.269 6.182 1.00 96.00 91 ALA A N 1
ATOM 653 C CA . ALA A 1 91 ? -16.304 1.219 7.184 1.00 96.00 91 ALA A CA 1
ATOM 654 C C . ALA A 1 91 ? -15.046 1.389 8.040 1.00 96.00 91 ALA A C 1
ATOM 656 O O . ALA A 1 91 ? -15.121 1.300 9.266 1.00 96.00 91 ALA A O 1
ATOM 657 N N . TRP A 1 92 ? -13.911 1.726 7.421 1.00 97.25 92 TRP A N 1
ATOM 658 C CA . TRP A 1 92 ? -12.698 2.072 8.163 1.00 97.25 92 TRP A CA 1
ATOM 659 C C . TRP A 1 92 ? -12.900 3.274 9.098 1.00 97.25 92 TRP A C 1
ATOM 661 O O . TRP A 1 92 ? -12.472 3.230 10.249 1.00 97.25 92 TRP A O 1
ATOM 671 N N . ARG A 1 93 ? -13.595 4.333 8.658 1.00 97.94 93 ARG A N 1
ATOM 672 C CA . ARG A 1 93 ? -13.882 5.495 9.521 1.00 97.94 93 ARG A CA 1
ATOM 673 C C . ARG A 1 93 ? -14.747 5.148 10.736 1.00 97.94 93 ARG A C 1
ATOM 675 O O . ARG A 1 93 ? -14.566 5.768 11.780 1.00 97.94 93 ARG A O 1
ATOM 682 N N . ARG A 1 94 ? -15.648 4.164 10.632 1.00 97.62 94 ARG A N 1
ATOM 683 C CA . ARG A 1 94 ? -16.411 3.664 11.790 1.00 97.62 94 ARG A CA 1
ATOM 684 C C . ARG A 1 94 ? -15.511 2.956 12.798 1.00 97.62 94 ARG A C 1
ATOM 686 O O . ARG A 1 94 ? -15.583 3.265 13.984 1.00 97.62 94 ARG A O 1
ATOM 693 N N . ILE A 1 95 ? -14.598 2.099 12.323 1.00 97.75 95 ILE A N 1
ATOM 694 C CA . ILE A 1 95 ? -13.561 1.492 13.175 1.00 97.75 95 ILE A CA 1
ATOM 695 C C . ILE A 1 95 ? -12.762 2.595 13.881 1.00 97.75 95 ILE A C 1
ATOM 697 O O . ILE A 1 95 ? -12.622 2.568 15.100 1.00 97.75 95 ILE A O 1
ATOM 701 N N . ASP A 1 96 ? -12.280 3.587 13.128 1.00 97.75 96 ASP A N 1
ATOM 702 C CA . ASP A 1 96 ? -11.487 4.696 13.663 1.00 97.75 96 ASP A CA 1
ATOM 703 C C . ASP A 1 96 ? -12.224 5.460 14.775 1.00 97.75 96 ASP A C 1
ATOM 705 O O . ASP A 1 96 ? -11.660 5.697 15.847 1.00 97.75 96 ASP A O 1
ATOM 709 N N . ALA A 1 97 ? -13.494 5.802 14.550 1.00 97.19 97 ALA A N 1
ATOM 710 C CA . ALA A 1 97 ? -14.325 6.502 15.524 1.00 97.19 97 ALA A CA 1
ATOM 711 C C . ALA A 1 97 ? -14.548 5.671 16.798 1.00 97.19 97 ALA A C 1
ATOM 713 O O . ALA A 1 97 ? -14.371 6.186 17.906 1.00 97.19 97 ALA A O 1
ATOM 714 N N . ALA A 1 98 ? -14.866 4.383 16.648 1.00 96.94 98 ALA A N 1
ATOM 715 C CA . ALA A 1 98 ? -15.076 3.474 17.768 1.00 96.94 98 ALA A CA 1
ATOM 716 C C . ALA A 1 98 ? -13.796 3.284 18.602 1.00 96.94 98 ALA A C 1
ATOM 718 O O . ALA A 1 98 ? -13.836 3.370 19.830 1.00 96.94 98 ALA A O 1
ATOM 719 N N . GLU A 1 99 ? -12.634 3.101 17.963 1.00 97.81 99 GLU A N 1
ATOM 720 C CA . GLU A 1 99 ? -11.349 3.003 18.670 1.00 97.81 99 GLU A CA 1
ATOM 721 C C . GLU A 1 99 ? -11.018 4.289 19.441 1.00 97.81 99 GLU A C 1
ATOM 723 O O . GLU A 1 99 ? -10.554 4.236 20.583 1.00 97.81 99 GLU A O 1
ATOM 728 N N . ARG A 1 100 ? -11.262 5.460 18.838 1.00 97.75 100 ARG A N 1
ATOM 729 C CA . ARG A 1 100 ? -11.054 6.760 19.494 1.00 97.75 100 ARG A CA 1
ATOM 730 C C . ARG A 1 100 ? -11.972 6.921 20.704 1.00 97.75 100 ARG A C 1
ATOM 732 O O . ARG A 1 100 ? -11.479 7.278 21.768 1.00 97.75 100 ARG A O 1
ATOM 739 N N . SER A 1 101 ? -13.262 6.607 20.566 1.00 96.44 101 SER A N 1
ATOM 740 C CA . SER A 1 101 ? -14.239 6.666 21.664 1.00 96.44 101 SER A CA 1
ATOM 741 C C . SER A 1 101 ? -13.836 5.764 22.837 1.00 96.44 101 SER A C 1
ATOM 743 O O . SER A 1 101 ? -13.760 6.230 23.972 1.00 96.44 101 SER A O 1
ATOM 745 N N . ARG A 1 102 ? -13.440 4.512 22.567 1.00 96.00 102 ARG A N 1
ATOM 746 C CA . ARG A 1 102 ? -12.949 3.577 23.598 1.00 96.00 102 ARG A CA 1
ATOM 747 C C . ARG A 1 102 ? -11.716 4.098 24.343 1.00 96.00 102 ARG A C 1
ATOM 749 O O . ARG A 1 102 ? -11.560 3.839 25.531 1.00 96.00 102 ARG A O 1
ATOM 756 N N . GLY A 1 103 ? -10.840 4.831 23.653 1.00 97.81 103 GLY A N 1
ATOM 757 C CA . GLY A 1 103 ? -9.639 5.419 24.249 1.00 97.81 103 GLY A CA 1
ATOM 758 C C . GLY A 1 103 ? -9.909 6.610 25.173 1.00 97.81 103 GLY A C 1
ATOM 759 O O . GLY A 1 103 ? -9.133 6.830 26.103 1.00 97.81 103 GLY A O 1
ATOM 760 N N . GLN A 1 104 ? -11.003 7.351 24.959 1.00 96.19 104 GLN A N 1
ATOM 761 C CA . GLN A 1 104 ? -11.305 8.586 25.696 1.00 96.19 104 GLN A CA 1
ATOM 762 C C . GLN A 1 104 ? -11.427 8.355 27.203 1.00 96.19 104 GLN A C 1
ATOM 764 O O . GLN A 1 104 ? -10.837 9.105 27.977 1.00 96.19 104 GLN A O 1
ATOM 769 N N . ALA A 1 105 ? -12.116 7.287 27.619 1.00 89.06 105 ALA A N 1
ATOM 770 C CA . ALA A 1 105 ? -12.304 6.955 29.034 1.00 89.06 105 ALA A CA 1
ATOM 771 C C . ALA A 1 105 ? -10.979 6.700 29.779 1.00 89.06 105 ALA A C 1
ATOM 773 O O . ALA A 1 105 ? -10.904 6.884 30.990 1.00 89.06 105 ALA A O 1
ATOM 774 N N . ALA A 1 106 ? -9.927 6.310 29.054 1.00 93.94 106 ALA A N 1
ATOM 775 C CA . ALA A 1 106 ? -8.593 6.053 29.588 1.00 93.94 106 ALA A CA 1
ATOM 776 C C . ALA A 1 106 ? -7.581 7.175 29.272 1.00 93.94 106 ALA A C 1
ATOM 778 O O . ALA A 1 106 ? -6.384 6.988 29.479 1.00 93.94 106 ALA A O 1
ATOM 779 N N . GLY A 1 107 ? -8.020 8.311 28.712 1.00 97.00 107 GLY A N 1
ATOM 780 C CA . GLY A 1 107 ? -7.129 9.406 28.303 1.00 97.00 107 GLY A CA 1
ATOM 781 C C . GLY A 1 107 ? -6.180 9.056 27.146 1.00 97.00 107 GLY A C 1
ATOM 782 O O . GLY A 1 107 ? -5.154 9.710 26.962 1.00 97.00 107 GLY A O 1
ATOM 783 N N . LYS A 1 108 ? -6.488 8.016 26.362 1.00 98.25 108 LYS A N 1
ATOM 784 C CA . LYS A 1 108 ? -5.667 7.541 25.238 1.00 98.25 108 LYS A CA 1
ATOM 785 C C . LYS A 1 108 ? -6.151 8.142 23.912 1.00 98.25 108 LYS A C 1
ATOM 787 O O . LYS A 1 108 ? -7.353 8.332 23.739 1.00 98.25 108 LYS A O 1
ATOM 792 N N . PRO A 1 109 ? -5.270 8.325 22.904 1.00 98.06 109 PRO A N 1
ATOM 793 C CA . PRO A 1 109 ? -5.697 8.744 21.563 1.00 98.06 109 PRO A CA 1
ATOM 794 C C . PRO A 1 109 ? -6.694 7.777 20.908 1.00 98.06 109 PRO A C 1
ATOM 796 O O . PRO A 1 109 ? -7.507 8.192 20.083 1.00 98.06 109 PRO A O 1
ATOM 799 N N . ARG A 1 110 ? -6.575 6.484 21.237 1.00 98.38 110 ARG A N 1
ATOM 800 C CA . ARG A 1 110 ? -7.487 5.397 20.866 1.00 98.38 110 ARG A CA 1
ATOM 801 C C . ARG A 1 110 ? -7.201 4.136 21.684 1.00 98.38 110 ARG A C 1
ATOM 803 O O . ARG A 1 110 ? -6.086 3.968 22.184 1.00 98.38 110 ARG A O 1
ATOM 810 N N . GLU A 1 111 ? -8.165 3.227 21.735 1.00 98.06 111 GLU A N 1
ATOM 811 C CA . GLU A 1 111 ? -7.980 1.830 22.129 1.00 98.06 111 GLU A CA 1
ATOM 812 C C . GLU A 1 111 ? -8.297 0.929 20.934 1.00 98.06 111 GLU A C 1
ATOM 814 O O . GLU A 1 111 ? -9.420 0.940 20.431 1.00 98.06 111 GLU A O 1
ATOM 819 N N . LYS A 1 112 ? -7.306 0.170 20.454 1.00 97.94 112 LYS A N 1
ATOM 820 C CA . LYS A 1 112 ? -7.457 -0.590 19.207 1.00 97.94 112 LYS A CA 1
ATOM 821 C C . LYS A 1 112 ? -8.317 -1.836 19.394 1.00 97.94 112 LYS A C 1
ATOM 823 O O . LYS A 1 112 ? -8.359 -2.437 20.471 1.00 97.94 112 LYS A O 1
ATOM 828 N N . PHE A 1 113 ? -9.004 -2.260 18.340 1.00 98.12 113 PHE A N 1
ATOM 829 C CA . PHE A 1 113 ? -9.533 -3.625 18.290 1.00 98.12 113 PHE A CA 1
ATOM 830 C C . PHE A 1 113 ? -8.382 -4.593 18.010 1.00 98.12 113 PHE A C 1
ATOM 832 O O . PHE A 1 113 ? -7.686 -4.466 17.007 1.00 98.12 113 PHE A O 1
ATOM 839 N N . VAL A 1 114 ? -8.169 -5.558 18.906 1.00 97.69 114 VAL A N 1
ATOM 840 C CA . VAL A 1 114 ? -7.100 -6.568 18.765 1.00 97.69 114 VAL A CA 1
ATOM 841 C C . VAL A 1 114 ? -7.626 -7.912 18.263 1.00 97.69 114 VAL A C 1
ATOM 843 O O . VAL A 1 114 ? -6.844 -8.798 17.927 1.00 97.69 114 VAL A O 1
ATOM 846 N N . LYS A 1 115 ? -8.953 -8.062 18.170 1.00 98.00 115 LYS A N 1
ATOM 847 C CA . LYS A 1 115 ? -9.615 -9.204 17.539 1.00 98.00 115 LYS A CA 1
ATOM 848 C C . LYS A 1 115 ? -10.301 -8.766 16.253 1.00 98.00 115 LYS A C 1
ATOM 850 O O . LYS A 1 115 ? -11.065 -7.803 16.240 1.00 98.00 115 LYS A O 1
ATOM 855 N N . ILE A 1 116 ? -10.091 -9.542 15.191 1.00 95.50 116 ILE A N 1
ATOM 856 C CA . ILE A 1 116 ? -10.672 -9.283 13.866 1.00 95.50 116 ILE A CA 1
ATOM 857 C C . ILE A 1 116 ? -12.204 -9.214 13.935 1.00 95.50 116 ILE A C 1
ATOM 859 O O . ILE A 1 116 ? -12.795 -8.322 13.340 1.00 95.50 116 ILE A O 1
ATOM 863 N N . GLY A 1 117 ? -12.853 -10.110 14.689 1.00 95.69 117 GLY A N 1
ATOM 864 C CA . GLY A 1 117 ? -14.315 -10.124 14.820 1.00 95.69 117 GLY A CA 1
ATOM 865 C C . GLY A 1 117 ? -14.890 -8.834 15.414 1.00 95.69 117 GLY A C 1
ATOM 866 O O . GLY A 1 117 ? -15.880 -8.322 14.903 1.00 95.69 117 GLY A O 1
ATOM 867 N N . GLU A 1 118 ? -14.234 -8.272 16.432 1.00 97.31 118 GLU A N 1
ATOM 868 C CA . GLU A 1 118 ? -14.647 -7.018 17.078 1.00 97.31 118 GLU A CA 1
ATOM 869 C C . GLU A 1 118 ? -14.426 -5.817 16.141 1.00 97.31 118 GLU A C 1
ATOM 871 O O . GLU A 1 118 ? -15.321 -4.992 15.973 1.00 97.31 118 GLU A O 1
ATOM 876 N N . MET A 1 119 ? -13.278 -5.768 15.450 1.00 96.94 119 MET A N 1
ATOM 877 C CA . MET A 1 119 ? -13.000 -4.757 14.419 1.00 96.94 119 MET A CA 1
ATOM 878 C C . MET A 1 119 ? -14.052 -4.795 13.301 1.00 96.94 119 MET A C 1
ATOM 880 O O . MET A 1 119 ? -14.553 -3.760 12.868 1.00 96.94 119 MET A O 1
ATOM 884 N N . LEU A 1 120 ? -14.405 -5.996 12.834 1.00 95.62 120 LEU A N 1
ATOM 885 C CA . LEU A 1 120 ? -15.404 -6.188 11.787 1.00 95.62 120 LEU A CA 1
ATOM 886 C C . LEU A 1 120 ? -16.831 -5.865 12.250 1.00 95.62 120 LEU A C 1
ATOM 888 O O . LEU A 1 120 ? -17.645 -5.464 11.419 1.00 95.62 120 LEU A O 1
ATOM 892 N N . ALA A 1 121 ? -17.148 -6.049 13.533 1.00 95.56 121 ALA A N 1
ATOM 893 C CA . ALA A 1 121 ? -18.423 -5.627 14.105 1.00 95.56 121 ALA A CA 1
ATOM 894 C C . ALA A 1 121 ? -18.536 -4.095 14.094 1.00 95.56 121 ALA A C 1
ATOM 896 O O . ALA A 1 121 ? -19.476 -3.572 13.503 1.00 95.56 121 ALA A O 1
ATOM 897 N N . ALA A 1 122 ? -17.517 -3.386 14.593 1.00 96.25 122 ALA A N 1
ATOM 898 C CA . ALA A 1 122 ? -17.463 -1.920 14.562 1.00 96.25 122 ALA A CA 1
ATOM 899 C C . ALA A 1 122 ? -17.514 -1.355 13.129 1.00 96.25 122 ALA A C 1
ATOM 901 O O . ALA A 1 122 ? -18.131 -0.327 12.863 1.00 96.25 122 ALA A O 1
ATOM 902 N N . ALA A 1 123 ? -16.917 -2.058 12.163 1.00 96.19 123 ALA A N 1
ATOM 903 C CA . ALA A 1 123 ? -16.990 -1.683 10.752 1.00 96.19 123 ALA A CA 1
ATOM 904 C C . ALA A 1 123 ? -18.417 -1.743 10.172 1.00 96.19 123 ALA A C 1
ATOM 906 O O . ALA A 1 123 ? -18.684 -1.107 9.149 1.00 96.19 123 ALA A O 1
ATOM 907 N N . ARG A 1 124 ? -19.319 -2.521 10.782 1.00 91.44 124 ARG A N 1
ATOM 908 C CA . ARG A 1 124 ? -20.686 -2.792 10.307 1.00 91.44 124 ARG A CA 1
ATOM 909 C C . ARG A 1 124 ? -21.782 -2.103 11.115 1.00 91.44 124 ARG A C 1
ATOM 911 O O . ARG A 1 124 ? -22.935 -2.173 10.698 1.00 91.44 124 ARG A O 1
ATOM 918 N N . GLU A 1 125 ? -21.447 -1.454 12.225 1.00 80.00 125 GLU A N 1
ATOM 919 C CA . GLU A 1 125 ? -22.415 -0.666 12.986 1.00 80.00 125 GLU A CA 1
ATOM 920 C C . GLU A 1 125 ? -23.037 0.415 12.090 1.00 80.00 125 GLU A C 1
ATOM 922 O O . GLU A 1 125 ? -22.349 1.063 11.293 1.00 80.00 125 GLU A O 1
ATOM 927 N N . ALA A 1 126 ? -24.361 0.558 12.173 1.00 58.88 126 ALA A N 1
ATOM 928 C CA . ALA A 1 126 ? -25.051 1.675 11.544 1.00 58.88 126 ALA A CA 1
ATOM 929 C C . ALA A 1 126 ? -24.595 2.978 12.222 1.00 58.88 126 ALA A C 1
ATOM 931 O O . ALA A 1 126 ? -24.311 2.978 13.419 1.00 58.88 126 ALA A O 1
ATOM 932 N N . ALA A 1 127 ? -24.473 4.047 11.432 1.00 52.25 127 ALA A N 1
ATOM 933 C CA . ALA A 1 127 ? -24.134 5.373 11.945 1.00 52.25 127 ALA A CA 1
ATOM 934 C C . ALA A 1 127 ? -25.232 5.921 12.866 1.00 52.25 127 ALA A C 1
ATOM 936 O O . ALA A 1 127 ? -26.418 5.631 12.586 1.00 52.25 127 ALA A O 1
#

Nearest PDB structures (foldseek):
  1e1n-assembly1_A  TM=8.701E-01  e=1.007E-07  Bos taurus
  2c7g-assembly1_A-2  TM=8.987E-01  e=7.635E-07  Mycobacterium tuberculosis
  1lqu-assembly2_B  TM=8.921E-01  e=6.276E-07  Mycobacterium tuberculosis
  1lqu-assembly1_A  TM=8.922E-01  e=1.567E-06  Mycobacterium tuberculosis
  1lqt-assembly1_A  TM=9.045E-01  e=2.821E-06  Mycobacterium tuberculosis

InterPro domains:
  IPR055275 Ferredoxin-NADP reductase-like [PTHR48467] (4-125)